Protein AF-A0A2H5F2R8-F1 (afdb_monomer_lite)

Radius of gyration: 23.78 Å; chains: 1; bounding box: 60×24×73 Å

Structure (mmCIF, N/CA/C/O backbone):
data_AF-A0A2H5F2R8-F1
#
_entry.id   AF-A0A2H5F2R8-F1
#
loop_
_atom_site.group_PDB
_atom_site.id
_atom_site.type_symbol
_atom_site.label_atom_id
_atom_site.label_alt_id
_atom_site.label_comp_id
_atom_site.label_asym_id
_atom_site.label_entity_id
_atom_site.label_seq_id
_atom_site.pdbx_PDB_ins_code
_atom_site.Cartn_x
_atom_site.Cartn_y
_atom_site.Cartn_z
_atom_site.occupancy
_atom_site.B_iso_or_equiv
_atom_site.auth_seq_id
_atom_site.auth_comp_id
_atom_site.auth_asym_id
_atom_site.auth_atom_id
_atom_site.pdbx_PDB_model_num
ATOM 1 N N . MET A 1 1 ? -40.068 7.435 47.074 1.00 56.22 1 MET A N 1
ATOM 2 C CA . MET A 1 1 ? -38.775 6.712 47.040 1.00 56.22 1 MET A CA 1
ATOM 3 C C . MET A 1 1 ? -38.594 5.847 45.786 1.00 56.22 1 MET A C 1
ATOM 5 O O . MET A 1 1 ? -37.538 5.941 45.187 1.00 56.22 1 MET A O 1
ATOM 9 N N . ILE A 1 2 ? -39.604 5.101 45.316 1.00 59.34 2 ILE A N 1
ATOM 10 C CA . ILE A 1 2 ? -39.492 4.183 44.153 1.00 59.34 2 ILE A CA 1
ATOM 11 C C . ILE A 1 2 ? -39.124 4.889 42.825 1.00 59.34 2 ILE A C 1
ATOM 13 O O . ILE A 1 2 ? -38.297 4.389 42.066 1.00 59.34 2 ILE A O 1
ATOM 17 N N . ALA A 1 3 ? -39.667 6.083 42.561 1.00 62.56 3 ALA A N 1
ATOM 18 C CA . ALA A 1 3 ? -39.389 6.831 41.326 1.00 62.56 3 ALA A CA 1
ATOM 19 C C . ALA A 1 3 ? -37.930 7.325 41.208 1.00 62.56 3 ALA A C 1
ATOM 21 O O . ALA A 1 3 ? -37.365 7.336 40.118 1.00 62.56 3 ALA A O 1
ATOM 22 N N . ALA A 1 4 ? -37.295 7.684 42.330 1.00 64.31 4 ALA A N 1
ATOM 23 C CA . ALA A 1 4 ? -35.897 8.120 42.348 1.00 64.31 4 ALA A CA 1
ATOM 24 C C . ALA A 1 4 ? -34.941 6.950 42.056 1.00 64.31 4 ALA A C 1
ATOM 26 O O . ALA A 1 4 ? -33.971 7.107 41.321 1.00 64.31 4 ALA A O 1
ATOM 27 N N . SER A 1 5 ? -35.256 5.755 42.564 1.00 65.81 5 SER A N 1
ATOM 28 C CA . SER A 1 5 ? -34.502 4.532 42.277 1.00 65.81 5 SER A CA 1
ATOM 29 C C . SER A 1 5 ? -34.586 4.146 40.796 1.00 65.81 5 SER A C 1
ATOM 31 O O . SER A 1 5 ? -33.565 3.822 40.195 1.00 65.81 5 SER A O 1
ATOM 33 N N . ALA A 1 6 ? -35.768 4.251 40.179 1.00 70.62 6 ALA A N 1
ATOM 34 C CA . ALA A 1 6 ? -35.947 3.998 38.748 1.00 70.62 6 ALA A CA 1
ATOM 35 C C . ALA A 1 6 ? -35.179 5.004 37.867 1.00 70.62 6 ALA A C 1
ATOM 37 O O . ALA A 1 6 ? -34.562 4.610 36.879 1.00 70.62 6 ALA A O 1
ATOM 38 N N . ALA A 1 7 ? -35.154 6.284 38.252 1.00 74.12 7 ALA A N 1
ATOM 39 C CA . ALA A 1 7 ? -34.414 7.321 37.532 1.00 74.12 7 ALA A CA 1
ATOM 40 C C . ALA A 1 7 ? -32.890 7.097 37.573 1.00 74.12 7 ALA A C 1
ATOM 42 O O . ALA A 1 7 ? -32.221 7.236 36.550 1.00 74.12 7 ALA A O 1
ATOM 43 N N . VAL A 1 8 ? -32.342 6.690 38.723 1.00 78.19 8 VAL A N 1
ATOM 44 C CA . VAL A 1 8 ? -30.908 6.374 38.867 1.00 78.19 8 VAL A CA 1
ATOM 45 C C . VAL A 1 8 ? -30.523 5.139 38.046 1.00 78.19 8 VAL A C 1
ATOM 47 O O . VAL A 1 8 ? -29.504 5.155 37.357 1.00 78.19 8 VAL A O 1
ATOM 50 N N . TRP A 1 9 ? -31.357 4.095 38.050 1.00 70.75 9 TRP A N 1
ATOM 51 C CA . TRP A 1 9 ? -31.152 2.911 37.208 1.00 70.75 9 TRP A CA 1
ATOM 52 C C . TRP A 1 9 ? -31.227 3.237 35.712 1.00 70.75 9 TRP A C 1
ATOM 54 O O . TRP A 1 9 ? -30.375 2.788 34.944 1.00 70.75 9 TRP A O 1
ATOM 64 N N . GLY A 1 10 ? -32.191 4.063 35.298 1.00 76.81 10 GLY A N 1
ATOM 65 C CA . GLY A 1 10 ? -32.304 4.540 33.919 1.00 76.81 10 GLY A CA 1
ATOM 66 C C . GLY A 1 10 ? -31.087 5.355 33.474 1.00 76.81 10 GLY A C 1
ATOM 67 O O . GLY A 1 10 ? -30.538 5.103 32.403 1.00 76.81 10 GLY A O 1
ATOM 68 N N . ALA A 1 11 ? -30.601 6.268 34.320 1.00 81.12 11 ALA A N 1
ATOM 69 C CA . ALA A 1 11 ? -29.393 7.049 34.052 1.00 81.12 11 ALA A CA 1
ATOM 70 C C . ALA A 1 11 ? -28.132 6.167 33.963 1.00 81.12 11 ALA A C 1
ATOM 72 O O . ALA A 1 11 ? -27.280 6.371 33.095 1.00 81.12 11 ALA A O 1
ATOM 73 N N . TRP A 1 12 ? -28.015 5.142 34.811 1.00 83.25 12 TRP A N 1
ATOM 74 C CA . TRP A 1 12 ? -26.901 4.194 34.762 1.00 83.25 12 TRP A CA 1
ATOM 75 C C . TRP A 1 12 ? -26.917 3.317 33.497 1.00 83.25 12 TRP A C 1
ATOM 77 O O . TRP A 1 12 ? -25.884 3.120 32.857 1.00 83.25 12 TRP A O 1
ATOM 87 N N . LEU A 1 13 ? -28.089 2.835 33.075 1.00 84.88 13 LEU A N 1
ATOM 88 C CA . LEU A 1 13 ? -28.229 2.092 31.817 1.00 84.88 13 LEU A CA 1
ATOM 89 C C . LEU A 1 13 ? -27.928 2.976 30.601 1.00 84.88 13 LEU A C 1
ATOM 91 O O . LEU A 1 13 ? -27.202 2.552 29.703 1.00 84.88 13 LEU A O 1
ATOM 95 N N . ALA A 1 14 ? -28.424 4.215 30.594 1.00 80.31 14 ALA A N 1
ATOM 96 C CA . ALA A 1 14 ? -28.162 5.175 29.527 1.00 80.31 14 ALA A CA 1
ATOM 97 C C . ALA A 1 14 ? -26.669 5.522 29.412 1.00 80.31 14 ALA A C 1
ATOM 99 O O . ALA A 1 14 ? -26.128 5.545 28.309 1.00 80.31 14 ALA A O 1
ATOM 100 N N . THR A 1 15 ? -25.975 5.727 30.536 1.00 84.94 15 THR A N 1
ATOM 101 C CA . THR A 1 15 ? -24.524 5.994 30.537 1.00 84.94 15 THR A CA 1
ATOM 102 C C . THR A 1 15 ? -23.718 4.790 30.055 1.00 84.94 15 THR A C 1
ATOM 104 O O . THR A 1 15 ? -22.796 4.961 29.255 1.00 84.94 15 THR A O 1
ATOM 107 N N . LYS A 1 16 ? -24.096 3.564 30.446 1.00 85.38 16 LYS A N 1
ATOM 108 C CA . LYS A 1 16 ? -23.497 2.336 29.899 1.00 85.38 16 LYS A CA 1
ATOM 109 C C . LYS A 1 16 ? -23.718 2.196 28.393 1.00 85.38 16 LYS A C 1
ATOM 111 O O . LYS A 1 16 ? -22.761 1.931 27.667 1.00 85.38 16 LYS A O 1
ATOM 116 N N . ALA A 1 17 ? -24.944 2.405 27.917 1.00 83.12 17 ALA A N 1
ATOM 117 C CA . ALA A 1 17 ? -25.264 2.352 26.492 1.00 83.12 17 ALA A CA 1
ATOM 118 C C . ALA A 1 17 ? -24.506 3.432 25.702 1.00 83.12 17 ALA A C 1
ATOM 120 O O . ALA A 1 17 ? -23.971 3.161 24.630 1.00 83.12 17 ALA A O 1
ATOM 121 N N . GLN A 1 18 ? -24.381 4.642 26.252 1.00 87.25 18 GLN A N 1
ATOM 122 C CA . GLN A 1 18 ? -23.630 5.726 25.628 1.00 87.25 18 GLN A CA 1
ATOM 123 C C . GLN A 1 18 ? -22.127 5.423 25.559 1.00 87.25 18 GLN A C 1
ATOM 125 O O . GLN A 1 18 ? -21.498 5.712 24.543 1.00 87.25 18 GLN A O 1
ATOM 130 N N . ALA A 1 19 ? -21.546 4.822 26.601 1.00 86.31 19 ALA A N 1
ATOM 131 C CA . ALA A 1 19 ? -20.149 4.392 26.587 1.00 86.31 19 ALA A CA 1
ATOM 132 C C . ALA A 1 19 ? -19.900 3.301 25.530 1.00 86.31 19 ALA A C 1
ATOM 134 O O . ALA A 1 19 ? -18.940 3.400 24.766 1.00 86.31 19 ALA A O 1
ATOM 135 N N . ALA A 1 20 ? -20.799 2.316 25.429 1.00 83.69 20 ALA A N 1
ATOM 136 C CA . ALA A 1 20 ? -20.743 1.280 24.398 1.00 83.69 20 ALA A CA 1
ATOM 137 C C . ALA A 1 20 ? -20.868 1.869 22.980 1.00 83.69 20 ALA A C 1
ATOM 139 O O . ALA A 1 20 ? -20.056 1.555 22.114 1.00 83.69 20 ALA A O 1
ATOM 140 N N . ASN A 1 21 ? -21.805 2.799 22.765 1.00 85.44 21 ASN A N 1
ATOM 141 C CA . ASN A 1 21 ? -21.970 3.485 21.481 1.00 85.44 21 ASN A CA 1
ATOM 142 C C . ASN A 1 21 ? -20.745 4.322 21.097 1.00 85.44 21 ASN A C 1
ATOM 144 O O . ASN A 1 21 ? -20.374 4.347 19.926 1.00 85.44 21 ASN A O 1
ATOM 148 N N . ARG A 1 22 ? -20.083 4.988 22.054 1.00 88.06 22 ARG A N 1
ATOM 149 C CA . ARG A 1 22 ? -18.835 5.723 21.779 1.00 88.06 22 ARG A CA 1
ATOM 150 C C . ARG A 1 22 ? -17.726 4.780 21.336 1.00 88.06 22 ARG A C 1
ATOM 152 O O . ARG A 1 22 ? -17.052 5.081 20.357 1.00 88.06 22 ARG A O 1
ATOM 159 N N . LYS A 1 23 ? -17.568 3.646 22.026 1.00 86.88 23 LYS A N 1
ATOM 160 C CA . LYS A 1 23 ? -16.571 2.630 21.673 1.00 86.88 23 LYS A CA 1
ATOM 161 C C . LYS A 1 23 ? -16.809 2.093 20.261 1.00 86.88 23 LYS A C 1
ATOM 163 O O . LYS A 1 23 ? -15.898 2.119 19.444 1.00 86.88 23 LYS A O 1
ATOM 168 N N . LEU A 1 24 ? -18.048 1.714 19.954 1.00 85.88 24 LEU A N 1
ATOM 169 C CA . LEU A 1 24 ? -18.422 1.214 18.632 1.00 85.88 24 LEU A CA 1
ATOM 170 C C . LEU A 1 24 ? -18.209 2.274 17.540 1.00 85.88 24 LEU A C 1
ATOM 172 O O . LEU A 1 24 ? -17.675 1.976 16.479 1.00 85.88 24 LEU A O 1
ATOM 176 N N . THR A 1 25 ? -18.545 3.537 17.821 1.00 88.50 25 THR A N 1
ATOM 177 C CA . THR A 1 25 ? -18.287 4.653 16.895 1.00 88.50 25 THR A CA 1
ATOM 178 C C . THR A 1 25 ? -16.791 4.828 16.616 1.00 88.50 25 THR A C 1
ATOM 180 O O . THR A 1 25 ? -16.401 5.043 15.472 1.00 88.50 25 THR A O 1
ATOM 183 N N . GLN A 1 26 ? -15.944 4.718 17.644 1.00 89.06 26 GLN A N 1
ATOM 184 C CA . GLN A 1 26 ? -14.488 4.803 17.496 1.00 89.06 26 GLN A CA 1
ATOM 185 C C . GLN A 1 26 ? -13.924 3.633 16.680 1.00 89.06 26 GLN A C 1
ATOM 187 O O . GLN A 1 26 ? -13.080 3.855 15.815 1.00 89.06 26 GLN A O 1
ATOM 192 N N . GLU A 1 27 ? -14.402 2.411 16.923 1.00 88.19 27 GLU A N 1
ATOM 193 C CA . GLU A 1 27 ? -13.997 1.208 16.183 1.00 88.19 27 GLU A CA 1
ATOM 194 C C . GLU A 1 27 ? -14.382 1.305 14.700 1.00 88.19 27 GLU A C 1
ATOM 196 O O . GLU A 1 27 ? -13.541 1.081 13.831 1.00 88.19 27 GLU A O 1
ATOM 201 N N . VAL A 1 28 ? -15.611 1.741 14.400 1.00 88.44 28 VAL A N 1
ATOM 202 C CA . VAL A 1 28 ? -16.072 1.969 13.021 1.00 88.44 28 VAL A CA 1
ATOM 203 C C . VAL A 1 28 ? -15.259 3.069 12.335 1.00 88.44 28 VAL A C 1
ATOM 205 O O . VAL A 1 28 ? -14.820 2.886 11.201 1.00 88.44 28 VAL A O 1
ATOM 208 N N . ALA A 1 29 ? -15.006 4.192 13.014 1.00 90.69 29 ALA A N 1
ATOM 209 C CA . ALA A 1 29 ? -14.204 5.280 12.455 1.00 90.69 29 ALA A CA 1
ATOM 210 C C . ALA A 1 29 ? -12.764 4.835 12.148 1.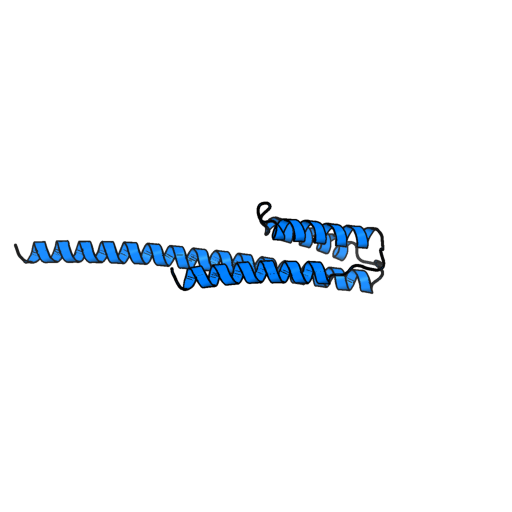00 90.69 29 ALA A C 1
ATOM 212 O O . ALA A 1 29 ? -12.206 5.193 11.111 1.00 90.69 29 ALA A O 1
ATOM 213 N N . LEU A 1 30 ? -12.171 4.016 13.020 1.00 89.88 30 LEU A N 1
ATOM 214 C CA . LEU A 1 30 ? -10.840 3.453 12.814 1.00 89.88 30 LEU A CA 1
ATOM 215 C C . LEU A 1 30 ? -10.808 2.466 11.639 1.00 89.88 30 LEU A C 1
ATOM 217 O O . LEU A 1 30 ? -9.874 2.510 10.837 1.00 89.88 30 LEU A O 1
ATOM 221 N N . ALA A 1 31 ? -11.816 1.598 11.524 1.00 90.31 31 ALA A N 1
ATOM 222 C CA . ALA A 1 31 ? -11.944 0.669 10.404 1.00 90.31 31 ALA A CA 1
ATOM 223 C C . ALA A 1 31 ? -12.079 1.422 9.070 1.00 90.31 31 ALA A C 1
ATOM 225 O O . ALA A 1 31 ? -11.382 1.086 8.113 1.00 90.31 31 ALA A O 1
ATOM 226 N N . GLN A 1 32 ? -12.890 2.486 9.034 1.00 93.00 32 GLN A N 1
ATOM 227 C CA . GLN A 1 32 ? -13.042 3.338 7.854 1.00 93.00 32 GLN A CA 1
ATOM 228 C C . GLN A 1 32 ? -11.718 4.005 7.465 1.00 93.00 32 GLN A C 1
ATOM 230 O O . GLN A 1 32 ? -11.286 3.889 6.322 1.00 93.00 32 GLN A O 1
ATOM 235 N N . PHE A 1 33 ? -11.020 4.621 8.425 1.00 93.56 33 PHE A N 1
ATOM 236 C CA . PHE A 1 33 ? -9.714 5.236 8.176 1.00 93.56 33 PHE A CA 1
ATOM 237 C C . PHE A 1 33 ? -8.705 4.237 7.5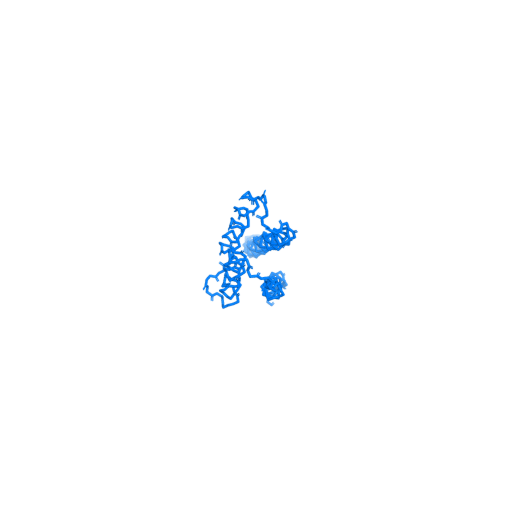85 1.00 93.56 33 PHE A C 1
ATOM 239 O O . PHE A 1 33 ? -7.991 4.547 6.630 1.00 93.56 33 PHE A O 1
ATOM 246 N N . ARG A 1 34 ? -8.660 3.010 8.121 1.00 92.75 34 ARG A N 1
ATOM 247 C CA . ARG A 1 34 ? -7.786 1.942 7.606 1.00 92.75 34 ARG A CA 1
ATOM 248 C C . ARG A 1 34 ? -8.185 1.501 6.201 1.00 92.75 34 ARG A C 1
ATOM 250 O O . ARG A 1 34 ? -7.306 1.242 5.383 1.00 92.75 34 ARG A O 1
ATOM 257 N N . GLN A 1 35 ? -9.481 1.414 5.913 1.00 94.12 35 GLN A N 1
ATOM 258 C CA . GLN A 1 35 ? -9.977 1.080 4.581 1.00 94.12 35 GLN A CA 1
ATOM 259 C C . GLN A 1 35 ? -9.601 2.152 3.551 1.00 94.12 35 GLN A C 1
ATOM 261 O O . GLN A 1 35 ? -9.164 1.809 2.452 1.00 94.12 35 GLN A O 1
ATOM 266 N N . ASP A 1 36 ? -9.710 3.430 3.911 1.00 96.50 36 ASP A N 1
ATOM 267 C CA . ASP A 1 36 ? -9.334 4.551 3.044 1.00 96.50 36 ASP A CA 1
ATOM 268 C C . ASP A 1 36 ? -7.828 4.545 2.752 1.00 96.50 36 ASP A C 1
ATOM 270 O O . ASP A 1 36 ? -7.416 4.634 1.593 1.00 96.50 36 ASP A O 1
ATOM 274 N N . TRP A 1 37 ? -7.006 4.333 3.785 1.00 95.75 37 TRP A N 1
ATOM 275 C CA . TRP A 1 37 ? -5.562 4.139 3.634 1.00 95.75 37 TRP A CA 1
ATOM 276 C C . TRP A 1 37 ? -5.229 2.967 2.695 1.00 95.75 37 TRP A C 1
ATOM 278 O O . TRP A 1 37 ? -4.443 3.129 1.759 1.00 95.75 37 TRP A O 1
ATOM 288 N N . LEU A 1 38 ? -5.865 1.805 2.884 1.00 96.19 38 LEU A N 1
ATOM 289 C CA . LEU A 1 38 ? -5.622 0.608 2.072 1.00 96.19 38 LEU A CA 1
ATOM 290 C C . LEU A 1 38 ? -6.011 0.823 0.602 1.00 96.19 38 LEU A C 1
ATOM 292 O O . LEU A 1 38 ? -5.317 0.374 -0.311 1.00 96.19 38 LEU A O 1
ATOM 296 N N . ASN A 1 39 ? -7.120 1.526 0.364 1.00 97.44 39 ASN A N 1
ATOM 297 C CA . ASN A 1 39 ? -7.571 1.885 -0.976 1.00 97.44 39 ASN A CA 1
ATOM 298 C C . ASN A 1 39 ? -6.598 2.836 -1.672 1.00 97.44 39 ASN A C 1
ATOM 300 O O . ASN A 1 39 ? -6.291 2.633 -2.847 1.00 97.44 39 ASN A O 1
ATOM 304 N N . MET A 1 40 ? -6.096 3.836 -0.949 1.00 97.75 40 MET A N 1
ATOM 305 C CA . MET A 1 40 ? -5.103 4.769 -1.471 1.00 97.75 40 MET A CA 1
ATOM 306 C C . MET A 1 40 ? -3.803 4.042 -1.834 1.00 97.75 40 MET A C 1
ATOM 308 O O . MET A 1 40 ? -3.303 4.219 -2.944 1.00 97.75 40 MET A O 1
ATOM 312 N N . LEU A 1 41 ? -3.316 3.148 -0.965 1.00 97.19 41 LEU A N 1
ATOM 313 C CA . LEU A 1 41 ? -2.143 2.319 -1.251 1.00 97.19 41 LEU A CA 1
ATOM 314 C C . LEU A 1 41 ? -2.357 1.452 -2.500 1.00 97.19 41 LEU A C 1
ATOM 316 O O . LEU A 1 41 ? -1.532 1.470 -3.410 1.00 97.19 41 LEU A O 1
ATOM 320 N N . ARG A 1 42 ? -3.491 0.747 -2.596 1.00 97.44 42 ARG A N 1
ATOM 321 C CA . ARG A 1 42 ? -3.837 -0.065 -3.776 1.00 97.44 42 ARG A CA 1
ATOM 322 C C . ARG A 1 42 ? -3.852 0.761 -5.062 1.00 97.44 42 ARG A C 1
ATOM 324 O O . ARG A 1 42 ? -3.344 0.298 -6.080 1.00 97.44 42 ARG A O 1
ATOM 331 N N . SER A 1 43 ? -4.433 1.960 -5.020 1.00 98.00 43 SER A N 1
ATOM 332 C CA . SER A 1 43 ? -4.485 2.858 -6.175 1.00 98.00 43 SER A CA 1
ATOM 333 C C . SER A 1 43 ? -3.084 3.257 -6.629 1.00 98.00 43 SER A C 1
ATOM 335 O O . SER A 1 43 ? -2.786 3.183 -7.817 1.00 98.00 43 SER A O 1
ATOM 337 N N . LYS A 1 44 ? -2.213 3.630 -5.686 1.00 97.50 44 LYS A N 1
ATOM 338 C CA . LYS A 1 44 ? -0.844 4.056 -5.987 1.00 97.50 44 LYS A CA 1
ATOM 339 C C . LYS A 1 44 ? 0.019 2.915 -6.516 1.00 97.50 44 LYS A C 1
ATOM 341 O O . LYS A 1 44 ? 0.744 3.092 -7.485 1.00 97.50 44 LYS A O 1
ATOM 346 N N . LEU A 1 45 ? -0.128 1.712 -5.968 1.00 96.31 45 LEU A N 1
ATOM 347 C CA . LEU A 1 45 ? 0.554 0.524 -6.490 1.00 96.31 45 LEU A CA 1
ATOM 348 C C . LEU A 1 45 ? 0.133 0.203 -7.930 1.00 96.31 45 LEU A C 1
ATOM 350 O O . LEU A 1 45 ? 0.981 -0.110 -8.762 1.00 96.31 45 LEU A O 1
ATOM 354 N N . ALA A 1 46 ? -1.161 0.312 -8.244 1.00 96.00 46 ALA A N 1
ATOM 355 C CA . ALA A 1 46 ? -1.655 0.103 -9.603 1.00 96.00 46 ALA A CA 1
ATOM 356 C C . ALA A 1 46 ? -1.120 1.161 -10.584 1.00 96.00 46 ALA A C 1
ATOM 358 O O . ALA A 1 46 ? -0.707 0.816 -11.689 1.00 96.00 46 ALA A O 1
ATOM 359 N N . GLU A 1 47 ? -1.092 2.428 -10.166 1.00 95.44 47 GLU A N 1
ATOM 360 C CA . GLU A 1 47 ? -0.542 3.545 -10.940 1.00 95.44 47 GLU A CA 1
ATOM 361 C C . GLU A 1 47 ? 0.949 3.333 -11.239 1.00 95.44 47 GLU A C 1
ATOM 363 O O . GLU A 1 47 ? 1.348 3.360 -12.401 1.00 95.44 47 GLU A O 1
ATOM 368 N N . TYR A 1 48 ? 1.753 3.001 -10.224 1.00 93.44 48 TYR A N 1
ATOM 369 C CA . TYR A 1 48 ? 3.180 2.716 -10.389 1.00 93.44 48 TYR A CA 1
ATOM 370 C C . TYR A 1 48 ? 3.439 1.573 -11.383 1.00 93.44 48 TYR A C 1
ATOM 372 O O . TYR A 1 48 ? 4.257 1.708 -12.293 1.00 93.44 48 TYR A O 1
ATOM 380 N N . LEU A 1 49 ? 2.715 0.455 -11.254 1.00 90.94 49 LEU A N 1
ATOM 381 C CA . LEU A 1 49 ? 2.847 -0.693 -12.160 1.00 90.94 49 LEU A CA 1
ATOM 382 C C . LEU A 1 49 ? 2.405 -0.363 -13.598 1.00 90.94 49 LEU A C 1
ATOM 384 O O . LEU A 1 49 ? 2.992 -0.860 -14.565 1.00 90.94 49 LEU A O 1
ATOM 388 N N . GLY A 1 50 ? 1.388 0.489 -13.750 1.00 90.38 50 GLY A N 1
ATOM 389 C CA . GLY A 1 50 ? 0.949 0.999 -15.047 1.00 90.38 50 GLY A CA 1
ATOM 390 C C . GLY A 1 50 ? 2.020 1.858 -15.719 1.00 90.38 50 GLY A C 1
ATOM 391 O O . GLY A 1 50 ? 2.370 1.605 -16.873 1.00 90.38 50 GLY A O 1
ATOM 392 N N . LEU A 1 51 ? 2.591 2.812 -14.979 1.00 89.19 51 LEU A N 1
ATOM 393 C CA . LEU A 1 51 ? 3.671 3.685 -15.452 1.00 89.19 51 LEU A CA 1
ATOM 394 C C . LEU A 1 51 ? 4.897 2.882 -15.875 1.00 89.19 51 LEU A C 1
ATOM 396 O O . LEU A 1 51 ? 5.432 3.098 -16.960 1.00 89.19 51 LEU A O 1
ATOM 400 N N . LEU A 1 52 ? 5.286 1.896 -15.069 1.00 84.00 52 LEU A N 1
ATOM 401 C CA . LEU A 1 52 ? 6.370 0.982 -15.397 1.00 84.00 52 LEU A CA 1
ATOM 402 C C . LEU A 1 52 ? 6.124 0.286 -16.748 1.00 84.00 52 LEU A C 1
ATOM 404 O O . LEU A 1 52 ? 6.986 0.289 -17.622 1.00 84.00 52 LEU A O 1
ATOM 408 N N . THR A 1 53 ? 4.921 -0.254 -16.957 1.00 82.88 53 THR A N 1
ATOM 409 C CA . THR A 1 53 ? 4.555 -0.942 -18.207 1.00 82.88 53 THR A CA 1
ATOM 410 C C . THR A 1 53 ? 4.647 -0.021 -19.426 1.00 82.88 53 THR A C 1
ATOM 412 O O . THR A 1 53 ? 5.084 -0.455 -20.493 1.00 82.88 53 THR A O 1
ATOM 415 N N . ILE A 1 54 ? 4.235 1.242 -19.287 1.00 81.44 54 ILE A N 1
ATOM 416 C CA . ILE A 1 54 ? 4.315 2.244 -20.358 1.00 81.44 54 ILE A CA 1
ATOM 417 C C . ILE A 1 54 ? 5.779 2.540 -20.688 1.00 81.44 54 ILE A C 1
ATOM 419 O O . ILE A 1 54 ? 6.170 2.436 -21.848 1.00 81.44 54 ILE A O 1
ATOM 423 N N . LEU A 1 55 ? 6.586 2.842 -19.670 1.00 78.19 55 LEU A N 1
ATOM 424 C CA . LEU A 1 55 ? 7.987 3.234 -19.826 1.00 78.19 55 LEU A CA 1
ATOM 425 C C . LEU A 1 55 ? 8.851 2.131 -20.468 1.00 78.19 55 LEU A C 1
ATOM 427 O O . LEU A 1 55 ? 9.707 2.440 -21.295 1.00 78.19 55 LEU A O 1
ATOM 431 N N . TYR A 1 56 ? 8.595 0.852 -20.161 1.00 74.44 56 TYR A N 1
ATOM 432 C CA . TYR A 1 56 ? 9.277 -0.273 -20.826 1.00 74.44 56 TYR A CA 1
ATOM 433 C C . TYR A 1 56 ? 8.843 -0.479 -22.278 1.00 74.44 56 TYR A C 1
ATOM 435 O O . TYR A 1 56 ? 9.646 -0.902 -23.105 1.00 74.44 56 TYR A O 1
ATOM 443 N N . ARG A 1 57 ? 7.580 -0.201 -22.619 1.00 75.44 57 ARG A N 1
ATOM 444 C CA . ARG A 1 57 ? 7.08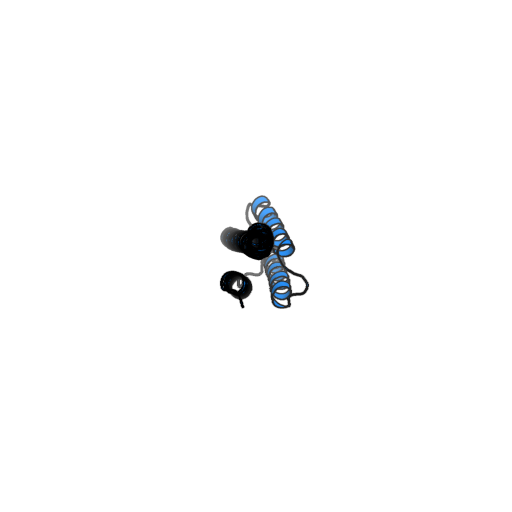1 -0.379 -23.994 1.00 75.44 57 ARG A CA 1
ATOM 445 C C . ARG A 1 57 ? 7.534 0.720 -24.945 1.00 75.44 57 ARG A C 1
ATOM 447 O O . ARG A 1 57 ? 7.587 0.477 -26.146 1.00 75.44 57 ARG A O 1
ATOM 454 N N . THR A 1 58 ? 7.815 1.914 -24.433 1.00 70.62 58 THR A N 1
ATOM 455 C CA . THR A 1 58 ? 8.215 3.073 -25.242 1.00 70.62 58 THR A CA 1
ATOM 456 C C . THR A 1 58 ? 9.730 3.229 -25.367 1.00 70.62 58 THR A C 1
ATOM 458 O O . THR A 1 58 ? 10.187 4.237 -25.900 1.00 70.62 58 THR A O 1
ATOM 461 N N . ASP A 1 59 ? 10.513 2.253 -24.888 1.00 65.38 59 ASP A N 1
ATOM 462 C CA . ASP A 1 59 ? 11.986 2.249 -24.916 1.00 65.38 59 ASP A CA 1
ATOM 463 C C . ASP A 1 59 ? 12.609 3.530 -24.309 1.00 65.38 59 ASP A C 1
ATOM 465 O O . ASP A 1 59 ? 13.687 4.000 -24.690 1.00 65.38 59 ASP A O 1
ATOM 469 N N . GLY A 1 60 ? 11.876 4.146 -23.370 1.00 59.84 60 GLY A N 1
ATOM 470 C CA . GLY A 1 60 ? 12.234 5.406 -22.724 1.00 59.84 60 GLY A CA 1
ATOM 471 C C . GLY A 1 60 ? 12.336 6.612 -23.666 1.00 59.84 60 GLY A C 1
ATOM 472 O O . GLY A 1 60 ? 13.007 7.580 -23.303 1.00 59.84 60 GLY A O 1
ATOM 473 N N . LEU A 1 61 ? 11.731 6.557 -24.861 1.00 56.91 61 LEU A N 1
ATOM 474 C CA . LEU A 1 61 ? 12.005 7.522 -25.926 1.00 56.91 61 LEU A CA 1
ATOM 475 C C . LEU A 1 61 ? 11.452 8.932 -25.678 1.00 56.91 61 LEU A C 1
ATOM 477 O O . LEU A 1 61 ? 12.127 9.862 -26.099 1.00 56.91 61 LEU A O 1
ATOM 481 N N . GLU A 1 62 ? 10.322 9.148 -24.987 1.00 57.62 62 GLU A N 1
ATOM 482 C CA . GLU A 1 62 ? 9.725 10.505 -24.963 1.00 57.62 62 GLU A CA 1
ATOM 483 C C . GLU A 1 62 ? 8.841 10.890 -23.760 1.00 57.62 62 GLU A C 1
ATOM 485 O O . GLU A 1 62 ? 7.893 11.647 -23.949 1.00 57.62 62 GLU A O 1
ATOM 490 N N . ASP A 1 63 ? 9.100 10.483 -22.507 1.00 71.88 63 ASP A N 1
ATOM 491 C CA . ASP A 1 63 ? 8.352 11.188 -21.447 1.00 71.88 63 ASP A CA 1
ATOM 492 C C . ASP A 1 63 ? 9.006 11.326 -20.073 1.00 71.88 63 ASP A C 1
ATOM 494 O O . ASP A 1 63 ? 8.813 10.528 -19.150 1.00 71.88 63 ASP A O 1
ATOM 498 N N . ASP A 1 64 ? 9.736 12.429 -19.912 1.00 79.19 64 ASP A N 1
ATOM 499 C CA . ASP A 1 64 ? 10.161 12.910 -18.601 1.00 79.19 64 ASP A CA 1
ATOM 500 C C . ASP A 1 64 ? 8.973 13.154 -17.658 1.00 79.19 64 ASP A C 1
ATOM 502 O O . ASP A 1 64 ? 9.151 13.035 -16.443 1.00 79.19 64 ASP A O 1
ATOM 506 N N . ALA A 1 65 ? 7.760 13.408 -18.172 1.00 83.69 65 ALA A N 1
ATOM 507 C CA . ALA A 1 65 ? 6.569 13.511 -17.336 1.00 83.69 65 ALA A CA 1
ATOM 508 C C . ALA A 1 65 ? 6.189 12.151 -16.736 1.00 83.69 65 ALA A C 1
ATOM 510 O O . ALA A 1 65 ? 6.059 12.064 -15.517 1.00 83.69 65 ALA A O 1
ATOM 511 N N . HIS A 1 66 ? 6.115 11.075 -17.530 1.00 84.50 66 HIS A N 1
ATOM 512 C CA . HIS A 1 66 ? 5.851 9.729 -16.994 1.00 84.50 66 HIS A CA 1
ATOM 513 C C . HIS A 1 66 ? 6.964 9.264 -16.042 1.00 84.50 66 HIS A C 1
ATOM 515 O O . HIS A 1 66 ? 6.692 8.599 -15.042 1.00 84.50 66 HIS A O 1
ATOM 521 N N . ARG A 1 67 ? 8.226 9.637 -16.304 1.00 82.31 67 ARG A N 1
ATOM 522 C CA . ARG A 1 67 ? 9.344 9.355 -15.387 1.00 82.31 67 ARG A CA 1
ATOM 523 C C . ARG A 1 67 ? 9.154 10.069 -14.048 1.00 82.31 67 ARG A C 1
ATOM 525 O O . ARG A 1 67 ? 9.279 9.445 -12.995 1.00 82.31 67 ARG A O 1
ATOM 532 N N . MET A 1 68 ? 8.838 11.363 -14.086 1.00 87.62 68 MET A N 1
ATOM 533 C CA . MET A 1 68 ? 8.557 12.162 -12.895 1.00 87.62 68 MET A CA 1
ATOM 534 C C . MET A 1 68 ? 7.354 11.606 -12.128 1.00 87.62 68 MET A C 1
ATOM 536 O O . MET A 1 68 ? 7.386 11.514 -10.901 1.00 87.62 68 MET A O 1
ATOM 540 N N . GLU A 1 69 ? 6.314 11.187 -12.843 1.00 90.56 69 GLU A N 1
ATOM 541 C CA . GLU A 1 69 ? 5.115 10.590 -12.265 1.00 90.56 69 GLU A CA 1
ATOM 542 C C . GLU A 1 69 ? 5.422 9.248 -11.595 1.00 90.56 69 GLU A C 1
ATOM 544 O O . GLU A 1 69 ? 4.999 9.025 -10.463 1.00 90.56 69 GLU A O 1
ATOM 549 N N . MET A 1 70 ? 6.252 8.399 -12.209 1.00 89.19 70 MET A N 1
ATOM 550 C CA . MET A 1 70 ? 6.687 7.134 -11.608 1.00 89.19 70 MET A CA 1
ATOM 551 C C . MET A 1 70 ? 7.473 7.374 -10.313 1.00 89.19 70 MET A C 1
ATOM 553 O O . MET A 1 70 ? 7.233 6.704 -9.306 1.00 89.19 70 MET A O 1
ATOM 557 N N . VAL A 1 71 ? 8.389 8.349 -10.315 1.00 89.81 71 VAL A N 1
ATOM 558 C CA . VAL A 1 71 ? 9.167 8.733 -9.126 1.00 89.81 71 VAL A CA 1
ATOM 559 C C . VAL A 1 71 ? 8.248 9.251 -8.023 1.00 89.81 71 VAL A C 1
ATOM 561 O O . VAL A 1 71 ? 8.346 8.805 -6.878 1.00 89.81 71 VAL A O 1
ATOM 564 N N . LYS A 1 72 ? 7.328 10.157 -8.362 1.00 93.81 72 LYS A N 1
ATOM 565 C CA . LYS A 1 72 ? 6.330 10.682 -7.430 1.00 93.81 72 LYS A CA 1
ATOM 566 C C . LYS A 1 72 ? 5.494 9.551 -6.831 1.00 93.81 72 LYS A C 1
ATOM 568 O O . LYS A 1 72 ?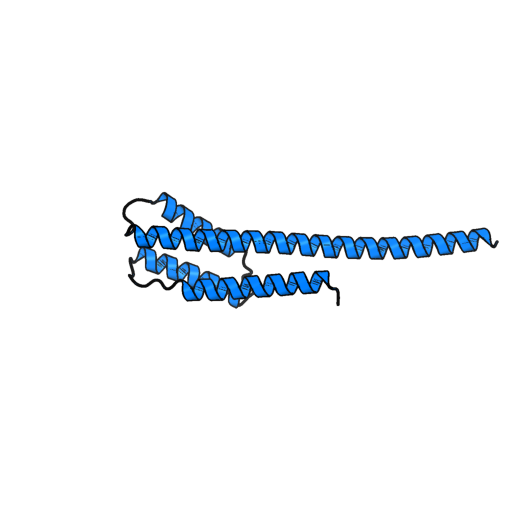 5.362 9.480 -5.612 1.00 93.81 72 LYS A O 1
ATOM 573 N N . CYS A 1 73 ? 4.993 8.648 -7.668 1.00 94.69 73 CYS A N 1
ATOM 574 C CA . CYS A 1 73 ? 4.171 7.523 -7.248 1.00 94.69 73 CYS A CA 1
ATOM 575 C C . CYS A 1 73 ? 4.931 6.598 -6.279 1.00 94.69 73 CYS A C 1
ATOM 577 O O . CYS A 1 73 ? 4.392 6.216 -5.242 1.00 94.69 73 CYS A O 1
ATOM 579 N N . ALA A 1 74 ? 6.214 6.317 -6.540 1.00 93.44 74 ALA A N 1
ATOM 580 C CA . ALA A 1 74 ? 7.059 5.532 -5.636 1.00 93.44 74 ALA A CA 1
ATOM 581 C C . ALA A 1 74 ? 7.205 6.178 -4.246 1.00 93.44 74 ALA A C 1
ATOM 583 O O . ALA A 1 74 ? 7.106 5.486 -3.231 1.00 93.44 74 ALA A O 1
ATOM 584 N N . TYR A 1 75 ? 7.406 7.498 -4.182 1.00 95.19 75 TYR A N 1
ATOM 585 C CA . TYR A 1 75 ? 7.483 8.214 -2.906 1.00 95.19 75 TYR A CA 1
ATOM 586 C C . TYR A 1 75 ? 6.137 8.273 -2.182 1.00 95.19 75 TYR A C 1
ATOM 588 O O . TYR A 1 75 ? 6.096 8.126 -0.963 1.00 95.19 75 TYR A O 1
ATOM 596 N N . GLU A 1 76 ? 5.034 8.446 -2.908 1.00 96.88 76 GLU A N 1
ATOM 597 C CA . GLU A 1 76 ? 3.691 8.384 -2.326 1.00 96.88 76 GLU A CA 1
ATOM 598 C C . GLU A 1 76 ? 3.420 7.002 -1.719 1.00 96.88 76 GLU A C 1
ATOM 600 O O . GLU A 1 76 ? 2.950 6.926 -0.587 1.00 96.88 76 GLU A O 1
ATOM 605 N N . ILE A 1 77 ? 3.793 5.913 -2.403 1.00 97.00 77 ILE A N 1
ATOM 606 C CA . ILE A 1 77 ? 3.729 4.555 -1.840 1.00 97.00 77 ILE A CA 1
ATOM 607 C C . ILE A 1 77 ? 4.581 4.468 -0.571 1.00 97.00 77 ILE A C 1
ATOM 609 O O . ILE A 1 77 ? 4.092 4.014 0.458 1.00 97.00 77 ILE A O 1
ATOM 613 N N . GLN A 1 78 ? 5.827 4.947 -0.603 1.00 95.25 78 GLN A N 1
ATOM 614 C CA . GLN A 1 78 ? 6.718 4.910 0.559 1.00 95.25 78 GLN A CA 1
ATOM 615 C C . GLN A 1 78 ? 6.139 5.652 1.776 1.00 95.25 78 GLN A C 1
ATOM 617 O O . GLN A 1 78 ? 6.292 5.180 2.899 1.00 95.25 78 GLN A O 1
ATOM 622 N N . LEU A 1 79 ? 5.455 6.780 1.571 1.00 95.69 79 LEU A N 1
ATOM 623 C CA . LEU A 1 79 ? 4.801 7.541 2.644 1.00 95.69 79 LEU A CA 1
ATOM 624 C C . LEU A 1 79 ? 3.573 6.832 3.231 1.00 95.69 79 LEU A C 1
ATOM 626 O O . LEU A 1 79 ? 3.177 7.124 4.359 1.00 95.69 79 LEU A O 1
ATOM 630 N N . LEU A 1 80 ? 2.962 5.920 2.475 1.00 95.94 80 LEU A N 1
ATOM 631 C CA . LEU A 1 80 ? 1.836 5.107 2.932 1.00 95.94 80 LEU A CA 1
ATOM 632 C C . LEU A 1 80 ? 2.280 3.860 3.694 1.00 95.94 80 LEU A C 1
ATOM 634 O O . LEU A 1 80 ? 1.467 3.273 4.407 1.00 95.94 80 LEU A O 1
ATOM 638 N N . LEU A 1 81 ? 3.535 3.453 3.544 1.00 94.50 81 LEU A N 1
ATOM 639 C CA . LEU A 1 81 ? 4.091 2.255 4.151 1.00 94.50 81 LEU A CA 1
ATOM 640 C C . LEU A 1 81 ? 4.736 2.553 5.510 1.00 94.50 81 LEU A C 1
ATOM 642 O O . LEU A 1 81 ? 5.186 3.664 5.795 1.00 94.50 81 LEU A O 1
ATOM 646 N N . SER A 1 82 ? 4.783 1.542 6.375 1.00 90.12 82 SER A N 1
ATOM 647 C CA . SER A 1 82 ? 5.407 1.640 7.690 1.00 90.12 82 SER A CA 1
ATOM 648 C C . SER A 1 82 ? 6.873 1.204 7.624 1.00 90.12 82 SER A C 1
ATOM 650 O O . SER A 1 82 ? 7.145 0.048 7.304 1.00 90.12 82 SER A O 1
ATOM 652 N N . PRO A 1 83 ? 7.840 2.035 8.058 1.00 82.81 83 PRO A N 1
ATOM 653 C CA . PRO A 1 83 ? 9.254 1.643 8.076 1.00 82.81 83 PRO A CA 1
ATOM 654 C C . PRO A 1 83 ? 9.573 0.547 9.110 1.00 82.81 83 PRO A C 1
ATOM 656 O O . PRO A 1 83 ? 10.691 0.039 9.162 1.00 82.81 83 PRO A O 1
ATOM 659 N N . HIS A 1 84 ? 8.613 0.188 9.965 1.00 88.06 84 HIS A N 1
ATOM 660 C CA . HIS A 1 84 ? 8.777 -0.838 10.996 1.00 88.06 84 HIS A CA 1
ATOM 661 C C . HIS A 1 84 ? 8.260 -2.218 10.559 1.00 88.06 84 HIS A C 1
ATOM 663 O O . HIS A 1 84 ? 8.488 -3.189 11.279 1.00 88.06 84 HIS A O 1
ATOM 669 N N . ASP A 1 85 ? 7.557 -2.325 9.423 1.00 89.38 85 ASP A N 1
ATOM 670 C CA . ASP A 1 85 ? 7.104 -3.614 8.889 1.00 89.38 85 ASP A CA 1
ATOM 671 C C . ASP A 1 85 ? 8.153 -4.155 7.895 1.00 89.38 85 ASP A C 1
ATOM 673 O O . ASP A 1 85 ? 8.492 -3.476 6.922 1.00 89.38 85 ASP A O 1
ATOM 677 N N . PRO A 1 86 ? 8.705 -5.365 8.112 1.00 91.69 86 PRO A N 1
ATOM 678 C CA . PRO A 1 86 ? 9.696 -5.942 7.209 1.00 91.69 86 PRO A CA 1
ATOM 679 C C . PRO A 1 86 ? 9.219 -6.070 5.758 1.00 91.69 86 PRO A C 1
ATOM 681 O O . PRO A 1 86 ? 10.016 -5.863 4.848 1.00 91.69 86 PRO A O 1
ATOM 684 N N . SER A 1 87 ? 7.938 -6.376 5.526 1.00 91.19 87 SER A N 1
ATOM 685 C CA . SER A 1 87 ? 7.405 -6.506 4.164 1.00 91.19 87 SER A CA 1
ATOM 686 C C . SER A 1 87 ? 7.284 -5.159 3.464 1.00 91.19 87 SER A C 1
ATOM 688 O O . SER A 1 87 ? 7.518 -5.069 2.262 1.00 91.19 87 SER A O 1
ATOM 690 N N . ASP A 1 88 ? 6.939 -4.117 4.216 1.00 94.12 88 ASP A N 1
ATOM 691 C CA . ASP A 1 88 ? 6.863 -2.749 3.711 1.00 94.12 88 ASP A CA 1
ATOM 692 C C . ASP A 1 88 ? 8.257 -2.261 3.300 1.00 94.12 88 ASP A C 1
ATOM 694 O O . ASP A 1 88 ? 8.436 -1.719 2.211 1.00 94.12 88 ASP A O 1
ATOM 698 N N . ASN A 1 89 ? 9.268 -2.528 4.133 1.00 94.44 89 ASN A N 1
ATOM 699 C CA . ASN A 1 89 ? 10.662 -2.232 3.808 1.00 94.44 89 ASN A CA 1
ATOM 700 C C . ASN A 1 89 ? 11.143 -2.996 2.574 1.00 94.44 89 ASN A C 1
ATOM 702 O O . ASN A 1 89 ? 11.826 -2.420 1.728 1.00 94.44 89 ASN A O 1
ATOM 706 N N . GLU A 1 90 ? 10.783 -4.275 2.452 1.00 95.12 90 GLU A N 1
ATOM 707 C CA . GLU A 1 90 ? 11.127 -5.065 1.273 1.00 95.12 90 GLU A CA 1
ATOM 708 C C . GLU A 1 90 ? 10.485 -4.478 0.011 1.00 95.12 90 GLU A C 1
ATOM 710 O O . GLU A 1 90 ? 11.175 -4.287 -0.988 1.00 95.12 90 GLU A O 1
ATOM 715 N N . LEU A 1 91 ? 9.208 -4.087 0.069 1.00 95.31 91 LEU A N 1
ATOM 716 C CA . LEU A 1 91 ? 8.537 -3.428 -1.050 1.00 95.31 91 LEU A CA 1
ATOM 717 C C . LEU A 1 91 ? 9.231 -2.115 -1.436 1.00 95.31 91 LEU A C 1
ATOM 719 O O . LEU A 1 91 ? 9.467 -1.878 -2.617 1.00 95.31 91 LEU A O 1
ATOM 723 N N . ILE A 1 92 ? 9.611 -1.281 -0.464 1.00 94.44 92 ILE A N 1
ATOM 724 C CA . ILE A 1 92 ? 10.342 -0.029 -0.721 1.00 94.44 92 ILE A CA 1
ATOM 725 C C . ILE A 1 92 ? 11.675 -0.301 -1.432 1.00 94.44 92 ILE A C 1
ATOM 727 O O . ILE A 1 92 ? 12.034 0.413 -2.372 1.00 94.44 92 ILE A O 1
ATOM 731 N N . VAL A 1 93 ? 12.412 -1.327 -0.997 1.00 93.50 93 VAL A N 1
ATOM 732 C CA . VAL A 1 93 ? 13.674 -1.725 -1.633 1.00 93.50 93 VAL A CA 1
ATOM 733 C C . VAL A 1 93 ? 13.432 -2.166 -3.071 1.00 93.50 93 VAL A C 1
ATOM 735 O O . VAL A 1 93 ? 14.130 -1.687 -3.958 1.00 93.50 93 VAL A O 1
ATOM 738 N N . GLU A 1 94 ? 12.427 -3.003 -3.321 1.00 93.00 94 GLU A N 1
ATOM 739 C CA . GLU A 1 94 ? 12.117 -3.480 -4.671 1.00 93.00 94 GLU A CA 1
ATOM 740 C C . GLU A 1 94 ? 11.670 -2.352 -5.609 1.00 93.00 94 GLU A C 1
ATOM 742 O O . GLU A 1 94 ? 12.168 -2.260 -6.729 1.00 93.00 94 GLU A O 1
ATOM 747 N N . LEU A 1 95 ? 10.826 -1.422 -5.148 1.00 92.19 95 LEU A N 1
ATOM 748 C CA . LEU A 1 95 ? 10.435 -0.242 -5.934 1.00 92.19 95 LEU A CA 1
ATOM 749 C C . LEU A 1 95 ? 11.653 0.604 -6.337 1.00 92.19 95 LEU A C 1
ATOM 751 O O . LEU A 1 95 ? 11.724 1.127 -7.453 1.00 92.19 95 LEU A O 1
ATOM 755 N N . ARG A 1 96 ? 12.639 0.733 -5.441 1.00 90.00 96 ARG A N 1
ATOM 756 C CA . ARG A 1 96 ? 13.901 1.413 -5.746 1.00 90.00 96 ARG A CA 1
ATOM 757 C C . ARG A 1 96 ? 14.736 0.620 -6.751 1.00 90.00 96 ARG A C 1
ATOM 759 O O . ARG A 1 96 ? 15.210 1.216 -7.714 1.00 90.00 96 ARG A O 1
ATOM 766 N N . THR A 1 97 ? 14.884 -0.689 -6.558 1.00 90.19 97 THR A N 1
ATOM 767 C CA . THR A 1 97 ? 15.632 -1.571 -7.467 1.00 90.19 97 THR A CA 1
ATOM 768 C C . THR A 1 97 ? 15.067 -1.514 -8.884 1.00 90.19 97 THR A C 1
ATOM 770 O O . THR A 1 97 ? 15.824 -1.347 -9.837 1.00 90.19 97 THR A O 1
ATOM 773 N N . MET A 1 98 ? 13.741 -1.578 -9.035 1.00 87.81 98 MET A N 1
ATOM 774 C CA . MET A 1 98 ? 13.075 -1.488 -10.339 1.00 87.81 98 MET A CA 1
ATOM 775 C C . MET A 1 98 ? 13.298 -0.134 -11.013 1.00 87.81 98 MET A C 1
ATOM 777 O O . MET A 1 98 ? 13.541 -0.081 -12.219 1.00 87.81 98 MET A O 1
ATOM 781 N N . ARG A 1 99 ? 13.253 0.961 -10.244 1.00 85.69 99 ARG A N 1
ATOM 782 C CA . ARG A 1 99 ? 13.556 2.301 -10.762 1.00 85.69 99 ARG A CA 1
ATOM 783 C C . ARG A 1 99 ? 15.000 2.398 -11.251 1.00 85.69 99 ARG A C 1
ATOM 785 O O . ARG A 1 99 ? 15.233 2.891 -12.347 1.00 85.69 99 ARG A O 1
ATOM 792 N N . GLU A 1 100 ? 15.958 1.931 -10.456 1.00 86.50 100 GLU A N 1
ATOM 793 C CA . GLU A 1 100 ? 17.379 1.960 -10.821 1.00 86.50 100 GLU A CA 1
ATOM 794 C C . GLU A 1 100 ? 17.669 1.086 -12.047 1.00 86.50 100 GLU A C 1
ATOM 796 O O . GLU A 1 100 ? 18.425 1.487 -12.927 1.00 86.50 100 GLU A O 1
ATOM 801 N N . ALA A 1 101 ? 17.043 -0.089 -12.139 1.00 84.50 101 ALA A N 1
ATOM 802 C CA . ALA A 1 101 ? 17.149 -0.962 -13.304 1.00 84.50 101 ALA A CA 1
ATOM 803 C C . ALA A 1 101 ? 16.583 -0.289 -14.568 1.00 84.50 101 ALA A C 1
ATOM 805 O O . ALA A 1 101 ? 17.224 -0.314 -15.619 1.00 84.50 101 ALA A O 1
ATOM 806 N N . TYR A 1 102 ? 15.454 0.418 -14.447 1.00 78.94 102 TYR A N 1
ATOM 807 C CA . TYR A 1 102 ? 14.924 1.243 -15.535 1.00 78.94 102 TYR A CA 1
ATOM 808 C C . TYR A 1 102 ? 15.897 2.362 -15.948 1.00 78.94 102 TYR A C 1
ATOM 810 O O . TYR A 1 102 ? 16.168 2.543 -17.133 1.00 78.94 102 TYR A O 1
ATOM 818 N N . GLU A 1 103 ? 16.472 3.096 -14.989 1.00 80.44 103 GLU A N 1
ATOM 819 C CA . GLU A 1 103 ? 17.457 4.157 -15.259 1.00 80.44 103 GLU A CA 1
ATOM 820 C C . GLU A 1 103 ? 18.709 3.628 -15.975 1.00 80.44 103 GLU A C 1
ATOM 822 O O . GLU A 1 103 ? 19.261 4.312 -16.841 1.00 80.44 103 GLU A O 1
ATOM 827 N N . ARG A 1 104 ? 19.128 2.396 -15.660 1.00 83.88 104 ARG A N 1
ATOM 828 C CA . ARG A 1 104 ? 20.243 1.703 -16.321 1.00 83.88 104 ARG A CA 1
ATOM 829 C C . ARG A 1 104 ? 19.883 1.080 -17.672 1.00 83.88 104 ARG A C 1
ATOM 831 O O . ARG A 1 104 ? 20.792 0.632 -18.366 1.00 83.88 104 ARG A O 1
ATOM 838 N N . ARG A 1 105 ? 18.604 1.091 -18.067 1.00 77.56 105 ARG A N 1
ATOM 839 C CA . ARG A 1 105 ? 18.072 0.366 -19.236 1.00 77.56 105 ARG A CA 1
ATOM 840 C C . ARG A 1 105 ? 18.346 -1.142 -19.169 1.00 77.56 105 ARG A C 1
ATOM 842 O O . ARG A 1 105 ? 18.605 -1.774 -20.192 1.00 77.56 105 ARG A O 1
ATOM 849 N N . ASP A 1 106 ? 18.292 -1.714 -17.968 1.00 78.56 106 ASP A N 1
ATOM 850 C CA . ASP A 1 106 ? 18.355 -3.164 -17.797 1.00 78.56 106 ASP A CA 1
ATOM 851 C C . ASP A 1 106 ? 17.091 -3.781 -18.428 1.00 78.56 106 ASP A C 1
ATOM 853 O O . ASP A 1 106 ? 15.965 -3.402 -18.104 1.00 78.56 106 ASP A O 1
ATOM 857 N N . ALA A 1 107 ? 17.272 -4.718 -19.364 1.00 63.28 107 ALA A N 1
ATOM 858 C CA . ALA A 1 107 ? 16.186 -5.279 -20.179 1.00 63.28 107 ALA A CA 1
ATOM 859 C C . ALA A 1 107 ? 15.209 -6.180 -19.397 1.00 63.28 107 ALA A C 1
ATOM 861 O O . ALA A 1 107 ? 14.178 -6.586 -19.931 1.00 63.28 107 ALA A O 1
ATOM 862 N N . GLU A 1 108 ? 15.529 -6.508 -18.146 1.00 65.12 108 GLU A N 1
ATOM 863 C CA . GLU A 1 108 ? 14.804 -7.487 -17.347 1.00 65.12 108 GLU A CA 1
ATOM 864 C C . GLU A 1 108 ? 14.424 -6.871 -15.998 1.00 65.12 108 GLU A C 1
ATOM 866 O O . GLU A 1 108 ? 15.133 -6.984 -15.000 1.00 65.12 108 GLU A O 1
ATOM 871 N N . VAL A 1 109 ? 13.288 -6.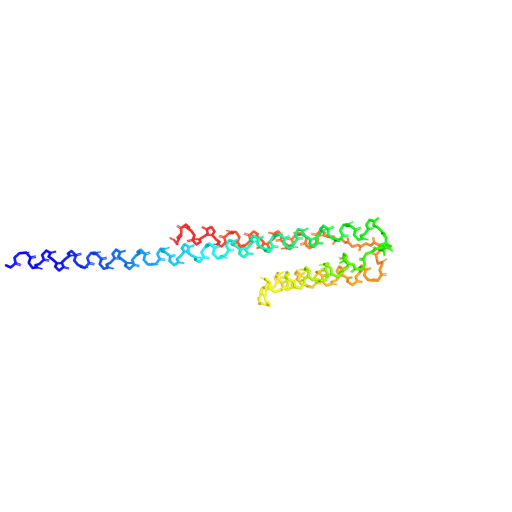176 -15.978 1.00 68.94 109 VAL A N 1
ATOM 872 C CA . VAL A 1 109 ? 12.647 -5.763 -14.730 1.00 68.94 109 VAL A CA 1
ATOM 873 C C . VAL A 1 109 ? 11.409 -6.604 -14.505 1.00 68.94 109 VAL A C 1
ATOM 875 O O . VAL A 1 109 ? 10.375 -6.435 -15.150 1.00 68.94 109 VAL A O 1
ATOM 878 N N . ASP A 1 110 ? 11.541 -7.532 -13.563 1.00 77.38 110 ASP A N 1
ATOM 879 C CA . ASP A 1 110 ? 10.460 -8.402 -13.138 1.00 77.38 110 ASP A CA 1
ATOM 880 C C . ASP A 1 110 ? 9.590 -7.704 -12.084 1.00 77.38 110 ASP A C 1
ATOM 882 O O . ASP A 1 110 ? 9.975 -7.517 -10.927 1.00 77.38 110 ASP A O 1
ATOM 886 N N . ALA A 1 111 ? 8.377 -7.329 -12.486 1.00 86.50 111 ALA A N 1
ATOM 887 C CA . ALA A 1 111 ? 7.385 -6.754 -11.585 1.00 86.50 111 ALA A CA 1
ATOM 888 C C . ALA A 1 111 ? 6.735 -7.791 -10.652 1.00 86.50 111 ALA A C 1
ATOM 890 O O . ALA A 1 111 ? 6.024 -7.399 -9.722 1.00 86.50 111 ALA A O 1
ATOM 891 N N . ALA A 1 112 ? 6.948 -9.097 -10.860 1.00 90.00 112 ALA A N 1
ATOM 892 C CA . ALA A 1 112 ? 6.282 -10.153 -10.101 1.00 90.00 112 ALA A CA 1
ATOM 893 C C . ALA A 1 112 ? 6.549 -10.041 -8.599 1.00 90.00 112 ALA A C 1
ATOM 895 O O . ALA A 1 112 ? 5.626 -10.204 -7.798 1.00 90.00 112 ALA A O 1
ATOM 896 N N . LYS A 1 113 ? 7.781 -9.693 -8.205 1.00 90.75 113 LYS A N 1
ATOM 897 C CA . LYS A 1 113 ? 8.122 -9.525 -6.789 1.00 90.75 113 LYS A CA 1
ATOM 898 C C . LYS A 1 113 ? 7.385 -8.342 -6.155 1.00 90.75 113 LYS A C 1
ATOM 900 O O . LYS A 1 113 ? 6.802 -8.495 -5.081 1.00 90.75 113 LYS A O 1
ATOM 905 N N . VAL A 1 114 ? 7.326 -7.194 -6.835 1.00 92.31 114 VAL A N 1
ATOM 906 C CA . VAL A 1 114 ? 6.556 -6.030 -6.361 1.00 92.31 114 VAL A CA 1
ATOM 907 C C . VAL A 1 114 ? 5.069 -6.347 -6.276 1.00 92.31 114 VAL A C 1
ATOM 909 O O . VAL A 1 114 ? 4.432 -5.991 -5.285 1.00 92.31 114 VAL A O 1
ATOM 912 N N . VAL A 1 115 ? 4.513 -7.065 -7.255 1.00 94.50 115 VAL A N 1
ATOM 913 C CA . VAL A 1 115 ? 3.113 -7.510 -7.227 1.00 94.50 115 VAL A CA 1
ATOM 914 C C . VAL A 1 115 ? 2.852 -8.429 -6.032 1.00 94.50 115 VAL A C 1
ATOM 916 O O . VAL A 1 115 ? 1.881 -8.214 -5.306 1.00 94.50 115 VAL A O 1
ATOM 919 N N . ALA A 1 116 ? 3.717 -9.411 -5.785 1.00 94.94 116 ALA A N 1
ATOM 920 C CA . ALA A 1 116 ? 3.560 -10.347 -4.675 1.00 94.94 116 ALA A CA 1
ATOM 921 C C . ALA A 1 116 ? 3.607 -9.637 -3.311 1.00 94.94 116 ALA A C 1
ATOM 923 O O . ALA A 1 116 ? 2.723 -9.840 -2.475 1.00 94.94 116 ALA A O 1
ATOM 924 N N . LEU A 1 117 ? 4.588 -8.751 -3.101 1.00 95.31 117 LEU A N 1
ATOM 925 C CA . LEU A 1 117 ? 4.709 -7.955 -1.875 1.00 95.31 117 LEU A CA 1
ATOM 926 C C . LEU A 1 117 ? 3.498 -7.037 -1.678 1.00 95.31 117 LEU A C 1
ATOM 928 O O . LEU A 1 117 ? 2.909 -7.002 -0.597 1.00 95.31 117 LEU A O 1
ATOM 932 N N . SER A 1 118 ? 3.069 -6.366 -2.749 1.00 96.06 118 SER A N 1
ATOM 933 C CA . SER A 1 118 ? 1.871 -5.524 -2.767 1.00 96.06 118 SER A CA 1
ATOM 934 C C . SER A 1 118 ? 0.630 -6.296 -2.328 1.00 96.06 118 SER A C 1
ATOM 936 O O . SER A 1 118 ? -0.094 -5.866 -1.432 1.00 96.06 118 SER A O 1
ATOM 938 N N . GLN A 1 119 ? 0.390 -7.468 -2.919 1.00 95.94 119 GLN A N 1
ATOM 939 C CA . GLN A 1 119 ? -0.751 -8.317 -2.580 1.00 95.94 119 GLN A CA 1
ATOM 940 C C . GLN A 1 119 ? -0.690 -8.802 -1.129 1.00 95.94 119 GLN A C 1
ATOM 942 O O . GLN A 1 119 ? -1.714 -8.790 -0.446 1.00 95.94 119 GLN A O 1
ATOM 947 N N . ALA A 1 120 ? 0.492 -9.174 -0.631 1.00 96.00 120 ALA A N 1
ATOM 948 C CA . ALA A 1 120 ? 0.671 -9.614 0.750 1.00 96.00 120 ALA A CA 1
ATOM 949 C C . ALA A 1 120 ? 0.376 -8.495 1.767 1.00 96.00 120 ALA A C 1
ATOM 951 O O . ALA A 1 120 ? -0.299 -8.727 2.775 1.00 96.00 120 ALA A O 1
ATOM 952 N N . ILE A 1 121 ? 0.846 -7.272 1.503 1.00 96.00 121 ILE A N 1
ATOM 953 C CA . ILE A 1 121 ? 0.574 -6.093 2.340 1.00 96.00 121 ILE A CA 1
ATOM 954 C C . ILE A 1 121 ? -0.921 -5.761 2.312 1.00 96.00 121 ILE A C 1
ATOM 956 O O . ILE A 1 121 ? -1.545 -5.632 3.369 1.00 96.00 121 ILE A O 1
ATOM 960 N N . LEU A 1 122 ? -1.520 -5.711 1.117 1.00 96.62 122 LEU A N 1
ATOM 961 C CA . LEU A 1 122 ? -2.943 -5.421 0.954 1.00 96.62 122 LEU A CA 1
ATOM 962 C C . LEU A 1 122 ? -3.826 -6.461 1.657 1.00 96.62 122 LEU A C 1
ATOM 964 O O . LEU A 1 122 ? -4.780 -6.105 2.350 1.00 96.62 122 LEU A O 1
ATOM 968 N N . TRP A 1 123 ? -3.482 -7.744 1.533 1.00 96.19 123 TRP A N 1
ATOM 969 C CA . TRP A 1 123 ? -4.194 -8.836 2.190 1.00 96.19 123 TRP A CA 1
ATOM 970 C C . TRP A 1 123 ? -4.133 -8.739 3.716 1.00 96.19 123 TRP A C 1
ATOM 972 O O . TRP A 1 123 ? -5.155 -8.858 4.390 1.00 96.19 123 TRP A O 1
ATOM 982 N N . ARG A 1 124 ? -2.952 -8.475 4.281 1.00 94.56 124 ARG A N 1
ATOM 983 C CA . ARG A 1 124 ? -2.781 -8.287 5.729 1.00 94.56 124 ARG A CA 1
ATOM 984 C C . ARG A 1 124 ? -3.571 -7.082 6.241 1.00 94.56 124 ARG A C 1
ATOM 986 O O . ARG A 1 124 ? -4.210 -7.177 7.289 1.00 94.56 124 ARG A O 1
ATOM 993 N N . GLY A 1 125 ? -3.573 -5.976 5.495 1.00 93.06 125 GLY A N 1
ATOM 994 C CA . GLY A 1 125 ? -4.397 -4.806 5.805 1.00 93.06 125 GLY A CA 1
ATOM 995 C C . GLY A 1 125 ? -5.891 -5.139 5.814 1.00 93.06 125 GLY A C 1
ATOM 996 O O . GLY A 1 125 ? -6.594 -4.816 6.773 1.00 93.06 125 GLY A O 1
ATOM 997 N N . TRP A 1 126 ? -6.360 -5.871 4.801 1.00 94.69 126 TRP A N 1
ATOM 998 C CA . TRP A 1 126 ? -7.739 -6.352 4.717 1.00 94.69 126 TRP A CA 1
ATOM 999 C C . TRP A 1 126 ? -8.124 -7.279 5.880 1.00 94.69 126 TRP A C 1
ATOM 1001 O O . TRP A 1 126 ? -9.182 -7.108 6.495 1.00 94.69 126 TRP A O 1
ATOM 1011 N N . ALA A 1 127 ? -7.257 -8.235 6.220 1.00 93.94 127 ALA A N 1
ATOM 1012 C CA . ALA A 1 127 ? -7.472 -9.152 7.334 1.00 93.94 127 ALA A CA 1
ATOM 1013 C C . ALA A 1 127 ? -7.611 -8.395 8.665 1.00 93.94 127 ALA A C 1
ATOM 1015 O O . ALA A 1 127 ? -8.488 -8.717 9.469 1.00 93.94 127 ALA A O 1
ATOM 1016 N N . ARG A 1 128 ? -6.807 -7.341 8.868 1.00 90.19 128 ARG A N 1
ATOM 1017 C CA . ARG A 1 128 ? -6.881 -6.481 10.055 1.00 90.19 128 ARG A CA 1
ATOM 1018 C C . ARG A 1 128 ? -8.215 -5.743 10.149 1.00 90.19 128 ARG A C 1
ATOM 1020 O O . ARG A 1 128 ? -8.874 -5.847 11.175 1.00 90.19 128 ARG A O 1
ATOM 1027 N N . ILE A 1 129 ? -8.643 -5.087 9.068 1.00 91.69 129 ILE A N 1
ATOM 1028 C CA . ILE A 1 129 ? -9.936 -4.379 9.009 1.00 91.69 129 ILE A CA 1
ATOM 1029 C C . ILE A 1 129 ? -11.092 -5.343 9.297 1.00 91.69 129 ILE A C 1
ATOM 1031 O O . ILE A 1 129 ? -11.991 -5.041 10.078 1.00 91.69 129 ILE A O 1
ATOM 1035 N N . THR A 1 130 ? -11.049 -6.537 8.703 1.00 89.88 130 THR A N 1
ATOM 1036 C CA . THR A 1 130 ? -12.075 -7.564 8.919 1.00 89.88 130 THR A CA 1
ATOM 1037 C C . THR A 1 130 ? -12.124 -8.010 10.382 1.00 89.88 130 THR A C 1
ATOM 1039 O O . THR A 1 130 ? -13.210 -8.212 10.925 1.00 89.88 130 THR A O 1
ATOM 1042 N N . SER A 1 131 ? -10.963 -8.148 11.028 1.00 88.38 131 SER A N 1
ATOM 1043 C CA . SER A 1 131 ? -10.873 -8.466 12.455 1.00 88.38 131 SER A CA 1
ATOM 1044 C C . SER A 1 131 ? -11.419 -7.342 13.335 1.00 88.38 131 SER A C 1
ATOM 1046 O O . SER A 1 131 ? -12.090 -7.636 14.318 1.00 88.38 131 SER A O 1
ATOM 1048 N N . ASP A 1 132 ? -11.166 -6.074 12.994 1.00 83.19 132 ASP A N 1
ATOM 1049 C CA . ASP A 1 132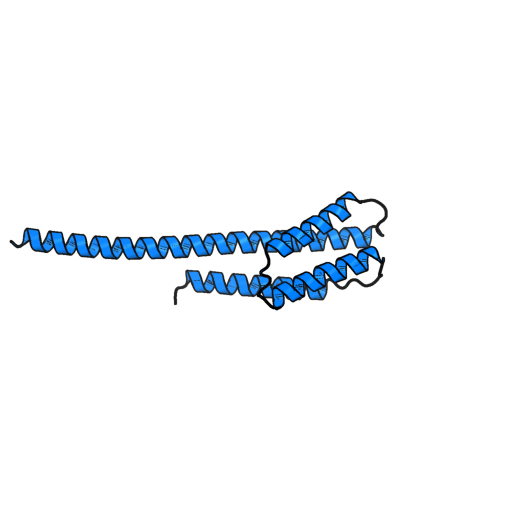 ? -11.670 -4.934 13.770 1.00 83.19 132 ASP A CA 1
ATOM 1050 C C . ASP A 1 132 ? -13.206 -4.867 13.737 1.00 83.19 132 ASP A C 1
ATOM 1052 O O . ASP A 1 132 ? -13.839 -4.608 14.755 1.00 83.19 132 ASP A O 1
ATOM 1056 N N . ILE A 1 133 ? -13.812 -5.134 12.573 1.00 82.94 133 ILE A N 1
ATOM 1057 C CA . ILE A 1 133 ? -15.270 -5.063 12.378 1.00 82.94 133 ILE A CA 1
ATOM 1058 C C . ILE A 1 133 ? -15.997 -6.210 13.088 1.00 82.94 133 ILE A C 1
ATOM 1060 O O . ILE A 1 133 ? -17.101 -6.023 13.596 1.00 82.94 133 ILE A O 1
ATOM 1064 N N . ARG A 1 134 ? -15.412 -7.413 13.100 1.00 80.25 134 ARG A N 1
ATOM 1065 C CA . ARG A 1 134 ? -16.044 -8.595 13.710 1.00 80.25 134 ARG A CA 1
ATOM 1066 C C . ARG A 1 134 ? -16.018 -8.571 15.240 1.00 80.25 134 ARG A C 1
ATOM 1068 O O . ARG A 1 134 ? -16.786 -9.312 15.847 1.00 80.25 134 ARG A O 1
ATOM 1075 N N . GLY A 1 135 ? -15.202 -7.701 15.837 1.00 65.06 135 GLY A N 1
ATOM 1076 C CA . GLY A 1 135 ? -14.924 -7.712 17.270 1.00 65.06 135 GLY A CA 1
ATOM 1077 C C . GLY A 1 135 ? -14.057 -8.915 17.685 1.00 65.06 135 GLY A C 1
ATOM 1078 O O . GLY A 1 135 ? -13.881 -9.846 16.894 1.00 65.06 135 GLY A O 1
ATOM 1079 N N . PRO A 1 136 ? -13.458 -8.877 18.889 1.00 53.06 136 PRO A N 1
ATOM 1080 C CA . PRO A 1 136 ? -12.746 -10.017 19.471 1.00 53.06 136 PRO A CA 1
ATOM 1081 C C . PRO A 1 136 ? -13.671 -11.196 19.798 1.00 53.06 136 PRO A C 1
ATOM 1083 O O . PRO A 1 136 ? -14.851 -10.952 20.147 1.00 53.06 136 PRO A O 1
#

pLDDT: mean 85.98, std 10.58, range [53.06, 98.0]

Organism: NCBI:txid1077935

Secondary structure (DSSP, 8-state):
-HHHHHHHHHHHHHHHHHHHHHHHHHHHHHHHHHHHHHHHHHHHHHHHHHHHHHHHHTTT-S-HHHHHHHHHHHHHHHHHS-TTSHHHHHHHHHHHHHHHHHHTT-S---THHHHHHHHHHHHHHHHHHHHHHH--

Foldseek 3Di:
DVVVVVVVVVVVVVVVVVVVVVVLVVLVVVLVVLVVLLVQLVVLLVLLVVLLVVCLVVLVPDDPPSLVVNVVSLVSNLVSADPPDPLSVVLNVLSVVLNVCSVVVPNDNDCVSNVVSSVVVSVVSVVVSVDSNVDD

Sequence (136 aa):
MIAASAAVWGAWLATKAQAANRKLTQEVALAQFRQDWLNMLRSKLAEYLGLLTILYRTDGLEDDAHRMEMVKCAYEIQLLLSPHDPSDNELIVELRTMREAYERRDAEVDAAKVVALSQAILWRGWARITSDIRGP